Protein AF-A0AAE2BK41-F1 (afdb_monomer)

Mean predicted aligned error: 16.33 Å

Organism: NCBI:txid2727404

Foldseek 3Di:
DDDDDPLPQLPQPQDPPLVPRLLRPDDPPFDFDDPPDPLVCLVVVCVCCVPQAVSCNVLSVSLVVCSVTDGPSSVVSVVSVVVSVVVVVVCVVVPDDDDPPPPRNDPVPCVVVVCVVVVVDDDDDDDCVRDPVNVVVDDDPPVVVDD

Structure (mmCIF, N/CA/C/O backbone):
data_AF-A0AAE2BK41-F1
#
_entry.id   AF-A0AAE2BK41-F1
#
loop_
_atom_site.group_PDB
_atom_site.id
_atom_site.type_symbol
_atom_site.label_atom_id
_atom_site.label_alt_id
_atom_site.label_comp_id
_atom_site.label_asym_id
_atom_site.label_entity_id
_atom_site.label_seq_id
_atom_site.pdbx_PDB_ins_code
_atom_site.Cartn_x
_atom_site.Cartn_y
_atom_site.Cartn_z
_atom_site.occupancy
_atom_site.B_iso_or_equiv
_atom_site.auth_seq_id
_atom_site.auth_comp_id
_atom_site.auth_asym_id
_atom_site.auth_atom_id
_atom_site.pdbx_PDB_model_num
ATOM 1 N N . MET A 1 1 ? -11.630 -11.620 -32.197 1.00 37.50 1 MET A N 1
ATOM 2 C CA . MET A 1 1 ? -11.830 -10.649 -31.099 1.00 37.50 1 MET A CA 1
ATOM 3 C C . MET A 1 1 ? -12.039 -11.454 -29.832 1.00 37.50 1 MET A C 1
ATOM 5 O O . MET A 1 1 ? -13.166 -11.797 -29.504 1.00 37.50 1 MET A O 1
ATOM 9 N N . ASP A 1 2 ? -10.943 -11.879 -29.209 1.00 34.34 2 ASP A N 1
ATOM 10 C CA . ASP A 1 2 ? -11.003 -12.785 -28.066 1.00 34.34 2 ASP A CA 1
ATOM 11 C C . ASP A 1 2 ? -11.263 -12.039 -26.765 1.00 34.34 2 ASP A C 1
ATOM 13 O O . ASP A 1 2 ? -10.805 -10.915 -26.563 1.00 34.34 2 ASP A O 1
ATOM 17 N N . LYS A 1 3 ? -12.041 -12.700 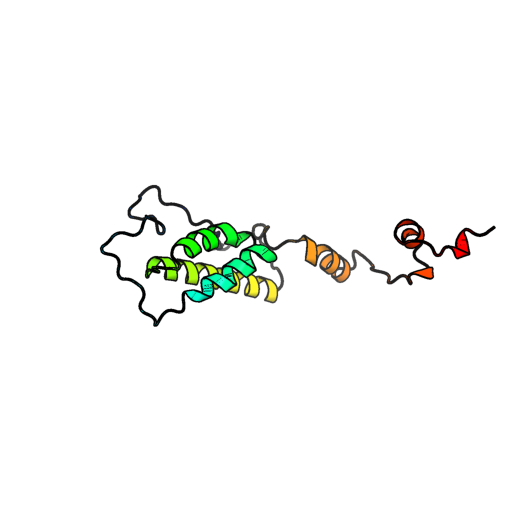-25.909 1.00 38.50 3 LYS A N 1
ATOM 18 C CA . LYS A 1 3 ? -12.589 -12.239 -24.633 1.00 38.50 3 LYS A CA 1
ATOM 19 C C . LYS A 1 3 ? -11.486 -11.667 -23.732 1.00 38.50 3 LYS A C 1
ATOM 21 O O . LYS A 1 3 ? -10.882 -12.376 -22.931 1.00 38.50 3 LYS A O 1
ATOM 26 N N . SER A 1 4 ? -11.220 -10.367 -23.845 1.00 38.56 4 SER A N 1
ATOM 27 C CA . SER A 1 4 ? -10.295 -9.664 -22.961 1.00 38.56 4 SER A CA 1
ATOM 28 C C . SER A 1 4 ? -10.985 -9.421 -21.621 1.00 38.56 4 SER A C 1
ATOM 30 O O . SER A 1 4 ? -11.790 -8.499 -21.486 1.00 38.56 4 SER A O 1
ATOM 32 N N . HIS A 1 5 ? -10.692 -10.256 -20.627 1.00 37.38 5 HIS A N 1
ATOM 33 C CA . HIS A 1 5 ? -11.100 -9.998 -19.251 1.00 37.38 5 HIS A CA 1
ATOM 34 C C . HIS A 1 5 ? -10.343 -8.757 -18.753 1.00 37.38 5 HIS A C 1
ATOM 36 O O . HIS A 1 5 ? -9.108 -8.783 -18.736 1.00 37.38 5 HIS A O 1
ATOM 42 N N . PRO A 1 6 ? -11.025 -7.656 -18.388 1.00 36.81 6 PRO A N 1
ATOM 43 C CA . PRO A 1 6 ? -10.342 -6.470 -17.897 1.00 36.81 6 PRO A CA 1
ATOM 44 C C . PRO A 1 6 ? -9.551 -6.848 -16.642 1.00 36.81 6 PRO A C 1
ATOM 46 O O . PRO A 1 6 ? -10.108 -7.382 -15.682 1.00 36.81 6 PRO A O 1
ATOM 49 N N . LEU A 1 7 ? -8.240 -6.591 -16.649 1.00 50.53 7 LEU A N 1
ATOM 50 C CA . LEU A 1 7 ? -7.448 -6.590 -15.423 1.00 50.53 7 LEU A CA 1
ATOM 51 C C . LEU A 1 7 ? -8.042 -5.493 -14.546 1.00 50.53 7 LEU A C 1
ATOM 53 O O . LEU A 1 7 ? -7.865 -4.315 -14.843 1.00 50.53 7 LEU A O 1
ATOM 57 N N . SER A 1 8 ? -8.825 -5.918 -13.551 1.00 46.91 8 SER A N 1
ATOM 58 C CA . SER A 1 8 ? -9.586 -5.067 -12.638 1.00 46.91 8 SER A CA 1
ATOM 59 C C . SER A 1 8 ? -8.721 -3.894 -12.200 1.00 46.91 8 SER A C 1
ATOM 61 O O . SER A 1 8 ? -7.755 -4.079 -11.457 1.00 46.91 8 SER A O 1
ATOM 63 N N . THR A 1 9 ? -9.034 -2.704 -12.711 1.00 51.38 9 THR A N 1
ATOM 64 C CA . THR A 1 9 ? -8.347 -1.476 -12.331 1.00 51.38 9 THR A CA 1
ATOM 65 C C . THR A 1 9 ? -8.431 -1.351 -10.821 1.00 51.38 9 THR A C 1
ATOM 67 O O . THR A 1 9 ? -9.488 -1.582 -10.235 1.00 51.38 9 THR A O 1
ATOM 70 N N . LEU A 1 10 ? -7.332 -0.958 -10.184 1.00 55.94 10 LEU A N 1
ATOM 71 C CA . LEU A 1 10 ? -7.249 -0.849 -8.729 1.00 55.94 10 LEU A CA 1
ATOM 72 C C . LEU A 1 10 ? -8.047 0.324 -8.140 1.00 55.94 10 LEU A C 1
ATOM 74 O O . LEU A 1 10 ? -7.890 0.663 -6.967 1.00 55.94 10 LEU A O 1
ATOM 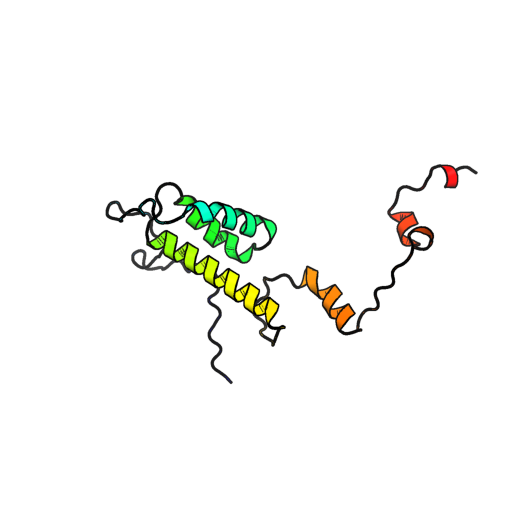78 N N . MET A 1 11 ? -8.918 0.938 -8.944 1.00 52.91 11 MET A N 1
ATOM 79 C CA . MET A 1 11 ? -9.938 1.829 -8.432 1.00 52.91 11 MET A CA 1
ATOM 80 C C . MET A 1 11 ? -10.929 0.989 -7.645 1.00 52.91 11 MET A C 1
ATOM 82 O O . MET A 1 11 ? -11.817 0.337 -8.187 1.00 52.91 11 MET A O 1
ATOM 86 N N . ILE A 1 12 ? -10.758 1.041 -6.332 1.00 57.44 12 ILE A N 1
ATOM 87 C CA . ILE A 1 12 ? -11.842 0.851 -5.387 1.00 57.44 12 ILE A CA 1
ATOM 88 C C . ILE A 1 12 ? -12.966 1.797 -5.823 1.00 57.44 12 ILE A C 1
ATOM 90 O O . ILE A 1 12 ? -12.907 3.006 -5.597 1.00 57.44 12 ILE A O 1
ATOM 94 N N . VAL A 1 13 ? -13.953 1.254 -6.530 1.00 54.72 13 VAL A N 1
ATOM 95 C CA . VAL A 1 13 ? -15.167 1.989 -6.864 1.00 54.72 13 VAL A CA 1
ATOM 96 C C . VAL A 1 13 ? -15.951 2.089 -5.568 1.00 54.72 13 VAL A C 1
ATOM 98 O O . VAL A 1 13 ? -16.402 1.074 -5.037 1.00 54.72 13 VAL A O 1
ATOM 101 N N . ARG A 1 14 ? -16.077 3.309 -5.041 1.00 58.81 14 ARG A N 1
ATOM 102 C CA . ARG A 1 14 ? -17.029 3.563 -3.965 1.00 58.81 14 ARG A CA 1
ATOM 103 C C . ARG A 1 14 ? -18.424 3.288 -4.503 1.00 58.81 14 ARG A C 1
ATOM 105 O O . ARG A 1 14 ? -18.803 3.807 -5.553 1.00 58.81 14 ARG A O 1
ATOM 112 N N . SER A 1 15 ? -19.141 2.407 -3.825 1.00 66.25 15 SER A N 1
ATOM 113 C CA . SER A 1 15 ? -20.504 2.073 -4.209 1.00 66.25 15 SER A CA 1
ATOM 114 C C . SER A 1 15 ? -21.395 3.236 -3.794 1.00 66.25 15 SER A C 1
ATOM 116 O O . SER A 1 15 ? -21.312 3.707 -2.663 1.00 66.25 15 SER A O 1
ATOM 118 N N . LEU A 1 16 ? -22.279 3.690 -4.685 1.00 66.50 16 LEU A N 1
ATOM 119 C CA . LEU A 1 16 ? -23.323 4.655 -4.311 1.00 66.50 16 LEU A CA 1
ATOM 120 C C . LEU A 1 16 ? -24.264 4.065 -3.248 1.00 66.50 16 LEU A C 1
ATOM 122 O O . LEU A 1 16 ? -24.816 4.786 -2.421 1.00 66.50 16 LEU A O 1
ATOM 126 N N . ASP A 1 17 ? -24.413 2.739 -3.249 1.00 72.06 17 ASP A N 1
ATOM 127 C CA . ASP A 1 17 ? -25.098 2.006 -2.195 1.00 72.06 17 ASP A CA 1
ATOM 128 C C . ASP A 1 17 ? -24.126 1.776 -1.038 1.00 72.06 17 ASP A C 1
ATOM 130 O O . ASP A 1 17 ? -23.249 0.909 -1.110 1.00 72.06 17 ASP A O 1
ATOM 134 N N . VAL A 1 18 ? -24.311 2.557 0.028 1.00 69.06 18 VAL A N 1
ATOM 135 C CA . VAL A 1 18 ? -23.469 2.560 1.228 1.00 69.06 18 VAL A CA 1
ATOM 136 C C . VAL A 1 18 ? -23.363 1.159 1.848 1.00 69.06 18 VAL A C 1
ATOM 138 O O . VAL A 1 18 ? -22.346 0.864 2.461 1.00 69.06 18 VAL A O 1
ATOM 141 N N . LYS A 1 19 ? -24.368 0.277 1.708 1.00 70.69 19 LYS A N 1
ATOM 142 C CA . LYS A 1 19 ? -24.320 -1.094 2.263 1.00 70.69 19 LYS A CA 1
ATOM 143 C C . LYS A 1 19 ? -23.440 -2.039 1.446 1.00 70.69 19 LYS A C 1
ATOM 145 O O . LYS A 1 19 ? -22.944 -3.030 1.969 1.00 70.69 19 LYS A O 1
ATOM 150 N N . LYS A 1 20 ? -23.276 -1.749 0.156 1.00 69.62 20 LYS A N 1
ATOM 151 C CA . LYS A 1 20 ? -22.419 -2.511 -0.763 1.00 69.62 20 LYS A CA 1
ATOM 152 C C . LYS A 1 20 ? -21.015 -1.931 -0.854 1.00 69.62 20 LYS A C 1
ATOM 154 O O . LYS A 1 20 ? -20.155 -2.548 -1.480 1.00 69.62 20 LYS A O 1
ATOM 159 N N . ASP A 1 21 ? -20.791 -0.753 -0.275 1.00 70.25 21 ASP A N 1
ATOM 160 C CA . ASP A 1 21 ? -19.480 -0.129 -0.258 1.00 70.25 21 ASP A CA 1
ATOM 161 C C . ASP A 1 21 ? -18.522 -0.973 0.602 1.00 70.25 21 ASP A C 1
ATOM 163 O O . ASP A 1 21 ? -18.760 -1.138 1.802 1.00 70.25 21 ASP A O 1
ATOM 167 N N . PRO A 1 22 ? -17.433 -1.516 0.023 1.00 65.88 22 PRO A N 1
ATOM 168 C CA . PRO A 1 22 ? -16.476 -2.328 0.775 1.00 65.88 22 PRO A CA 1
ATOM 169 C C . PRO A 1 22 ? -15.708 -1.535 1.847 1.00 65.88 22 PRO A C 1
ATOM 171 O O . PRO A 1 22 ? -14.985 -2.139 2.637 1.00 65.88 22 PRO A O 1
ATOM 174 N N . PHE A 1 23 ? -15.840 -0.205 1.842 1.00 66.75 23 PHE A N 1
ATOM 175 C CA . PHE A 1 23 ? -15.155 0.785 2.671 1.00 66.75 23 PHE A CA 1
ATOM 176 C C . PHE A 1 23 ? -16.146 1.716 3.393 1.00 66.75 23 PHE A C 1
ATOM 178 O O . PHE A 1 23 ? -15.811 2.861 3.719 1.00 66.75 23 PHE A O 1
ATOM 185 N N . ARG A 1 24 ? -17.373 1.240 3.659 1.00 71.44 24 ARG A N 1
ATOM 186 C CA . ARG A 1 24 ? -18.287 1.860 4.630 1.00 71.44 24 ARG A CA 1
ATOM 187 C C . ARG A 1 24 ? -17.565 2.034 5.987 1.00 71.44 24 ARG A C 1
ATOM 189 O O . ARG A 1 24 ? -16.712 1.211 6.322 1.00 71.44 24 ARG A O 1
ATOM 196 N N . PRO A 1 25 ? -17.875 3.085 6.775 1.00 70.06 25 PRO A N 1
ATOM 197 C CA . PRO A 1 25 ? -17.406 3.186 8.156 1.00 70.06 25 PRO A CA 1
ATOM 198 C C . PRO A 1 25 ? -17.680 1.901 8.944 1.00 70.06 25 PRO A C 1
ATOM 200 O O . PRO A 1 25 ? -18.727 1.288 8.761 1.00 70.06 25 PRO A O 1
ATOM 203 N N . GLN A 1 26 ? -16.738 1.518 9.806 1.00 67.06 26 GLN A N 1
ATOM 204 C CA . GLN A 1 26 ? -16.839 0.315 10.628 1.00 67.06 26 GLN A CA 1
ATOM 205 C C . GLN A 1 26 ? -18.096 0.376 11.508 1.00 67.06 26 GLN A C 1
ATOM 207 O O . GLN A 1 26 ? -18.256 1.322 12.282 1.00 67.06 26 GLN A O 1
ATOM 212 N N . GLU A 1 27 ? -18.973 -0.621 11.384 1.00 70.69 27 GLU A N 1
ATOM 213 C CA . GLU A 1 27 ? -20.148 -0.769 12.250 1.00 70.69 27 GLU A CA 1
ATOM 214 C C . GLU A 1 27 ? -19.783 -1.568 13.518 1.00 70.69 27 GLU A C 1
ATOM 216 O O . GLU A 1 27 ? -18.822 -2.343 13.537 1.00 70.69 27 GLU A O 1
ATOM 221 N N . SER A 1 28 ? -20.500 -1.333 14.623 1.00 67.81 28 SER A N 1
ATOM 222 C CA . SER A 1 28 ? -20.182 -1.896 15.949 1.00 67.81 28 SER A CA 1
ATOM 223 C C . SER A 1 28 ? -20.361 -3.417 16.052 1.00 67.81 28 SER A C 1
ATOM 225 O O . SER A 1 28 ? -19.903 -4.024 17.013 1.00 67.81 28 SER A O 1
ATOM 227 N N . ASP A 1 29 ? -21.041 -4.021 15.084 1.00 71.94 29 ASP A N 1
ATOM 228 C CA . ASP A 1 29 ? -21.358 -5.445 14.956 1.00 71.94 29 ASP A CA 1
ATOM 229 C C . ASP A 1 29 ? -20.349 -6.225 14.088 1.00 71.94 29 ASP A C 1
ATOM 231 O O . ASP A 1 29 ? -20.518 -7.423 13.856 1.00 71.94 29 ASP A O 1
ATOM 235 N N . GLU A 1 30 ? -19.277 -5.583 13.610 1.00 74.00 30 GLU A N 1
ATOM 236 C CA . GLU A 1 30 ? -18.265 -6.249 12.788 1.00 74.00 30 GLU A CA 1
ATOM 237 C C . GLU A 1 30 ? -17.276 -7.096 13.602 1.00 74.0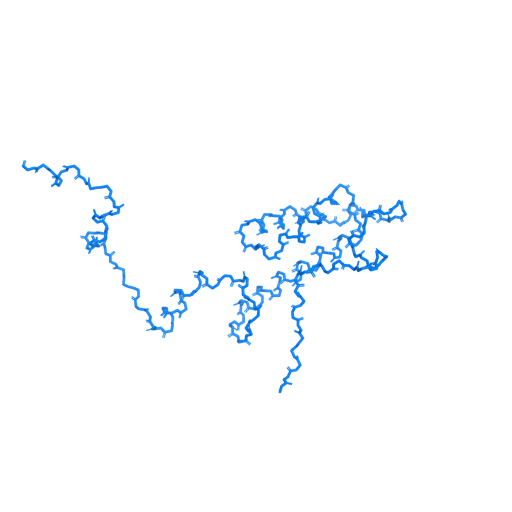0 30 GLU A C 1
ATOM 239 O O . GLU A 1 30 ? -16.568 -6.605 14.482 1.00 74.00 30 GLU A O 1
ATOM 244 N N . GLU A 1 31 ? -17.150 -8.373 13.227 1.00 77.25 31 GLU A N 1
ATOM 245 C CA . GLU A 1 31 ? -16.144 -9.286 13.774 1.00 77.25 31 GLU A CA 1
ATOM 246 C C . GLU A 1 31 ? -14.723 -8.805 13.427 1.00 77.25 31 GLU A C 1
ATOM 248 O O . GLU A 1 31 ? -14.309 -8.755 12.256 1.00 77.25 31 GLU A O 1
ATOM 253 N N . LEU A 1 32 ? -13.966 -8.454 14.469 1.00 79.50 32 LEU A N 1
ATOM 254 C CA . LEU A 1 32 ? -12.563 -8.072 14.360 1.00 79.50 32 LEU A CA 1
ATOM 255 C C . LEU A 1 32 ? -11.710 -9.269 13.942 1.00 79.50 32 LEU A C 1
ATOM 257 O O . LEU A 1 32 ? -11.941 -10.410 14.345 1.00 79.50 32 LEU A O 1
ATOM 261 N N . LEU A 1 33 ? -10.676 -9.003 13.149 1.00 79.19 33 LEU A N 1
ATOM 262 C CA . LEU A 1 33 ? -9.680 -10.021 12.849 1.00 79.19 33 LEU A CA 1
ATOM 263 C C . LEU A 1 33 ? -8.897 -10.373 14.111 1.00 79.19 33 LEU A C 1
ATOM 265 O O . LEU A 1 33 ? -8.230 -9.522 14.697 1.00 79.19 33 LEU A O 1
ATOM 269 N N . GLY A 1 34 ? -8.940 -11.651 14.481 1.00 74.12 34 GLY A N 1
ATOM 270 C CA . GLY A 1 34 ? -8.039 -12.204 15.479 1.00 74.12 34 GLY A CA 1
ATOM 271 C C . GLY A 1 34 ? -6.566 -12.154 15.036 1.00 74.12 34 GLY A C 1
ATOM 272 O O . GLY A 1 34 ? -6.266 -11.921 13.859 1.00 74.12 34 GLY A O 1
ATOM 273 N N . PRO A 1 35 ? -5.633 -12.434 15.962 1.00 72.69 35 PRO A N 1
ATOM 274 C CA . PRO A 1 35 ? -4.185 -12.358 15.734 1.00 72.69 35 PRO A CA 1
ATOM 275 C C . PRO A 1 35 ? -3.648 -13.317 14.657 1.00 72.69 35 PRO A C 1
ATOM 277 O O . PRO A 1 35 ? -2.492 -13.201 14.261 1.00 72.69 35 PRO A O 1
ATOM 280 N N . GLU A 1 36 ? -4.467 -14.240 14.147 1.00 75.06 36 GLU A N 1
ATOM 281 C CA . GLU A 1 36 ? -4.092 -15.161 13.067 1.00 75.06 36 GLU A CA 1
ATOM 282 C C . GLU A 1 36 ? -3.768 -14.464 11.739 1.00 75.06 36 GLU A C 1
ATOM 284 O O . GLU A 1 36 ? -3.047 -15.021 10.910 1.00 75.06 36 GLU A O 1
ATOM 289 N N . VAL A 1 37 ? -4.306 -13.263 11.495 1.00 76.50 37 VAL A N 1
ATOM 290 C CA . VAL A 1 37 ? -4.133 -12.588 10.206 1.00 76.50 37 VAL A CA 1
ATOM 291 C C . VAL A 1 37 ? -3.071 -11.486 10.298 1.00 76.50 37 VAL A C 1
ATOM 293 O O . VAL A 1 37 ? -3.259 -10.509 11.026 1.00 76.50 37 VAL A O 1
ATOM 296 N N . PRO A 1 38 ? -1.981 -11.567 9.509 1.00 78.12 38 PRO A N 1
ATOM 297 C CA . PRO A 1 38 ? -0.874 -10.617 9.562 1.00 78.12 38 PRO A CA 1
ATOM 298 C C . PRO A 1 38 ? -1.219 -9.292 8.863 1.00 78.12 38 PRO A C 1
ATOM 300 O O . PRO A 1 38 ? -0.747 -8.997 7.762 1.00 78.12 38 PRO A O 1
ATOM 303 N N . TYR A 1 39 ? -2.037 -8.453 9.504 1.00 82.44 39 TYR A N 1
ATOM 304 C CA . TYR A 1 39 ? -2.408 -7.141 8.956 1.00 82.44 39 TYR A CA 1
ATOM 305 C C . TYR A 1 39 ? -1.218 -6.164 8.867 1.00 82.44 39 TYR A C 1
ATOM 307 O O . TYR A 1 39 ? -1.242 -5.230 8.066 1.00 82.44 39 TYR A O 1
ATOM 315 N N . PHE A 1 40 ? -0.127 -6.419 9.603 1.00 79.94 40 PHE A N 1
ATOM 316 C CA . PHE A 1 40 ? 1.120 -5.637 9.556 1.00 79.94 40 PHE A CA 1
ATOM 317 C C . PHE A 1 40 ? 1.740 -5.542 8.151 1.00 79.94 40 PHE A C 1
ATOM 319 O O . PHE A 1 40 ? 2.499 -4.613 7.870 1.00 79.94 40 PHE A O 1
ATOM 326 N N . ALA A 1 41 ? 1.374 -6.447 7.235 1.00 85.12 41 ALA A N 1
ATOM 327 C CA . ALA A 1 41 ? 1.766 -6.394 5.828 1.00 85.12 41 ALA A CA 1
ATOM 328 C C . ALA A 1 41 ? 1.374 -5.071 5.131 1.00 85.12 41 ALA A C 1
ATOM 330 O O . ALA A 1 41 ? 1.961 -4.720 4.106 1.00 85.12 41 ALA A O 1
ATOM 331 N N . ILE A 1 42 ? 0.429 -4.305 5.695 1.00 88.31 42 ILE A N 1
ATOM 332 C CA . ILE A 1 42 ? 0.058 -2.979 5.192 1.00 88.31 42 ILE A CA 1
ATOM 333 C C . ILE A 1 42 ? 1.240 -1.998 5.177 1.00 88.31 42 ILE A C 1
ATOM 335 O O . ILE A 1 42 ? 1.350 -1.205 4.246 1.00 88.31 42 ILE A O 1
ATOM 339 N N . GLY A 1 43 ? 2.174 -2.091 6.132 1.00 89.00 43 GLY A N 1
ATOM 340 C CA . GLY A 1 43 ? 3.352 -1.218 6.177 1.00 89.00 43 GLY A CA 1
ATOM 341 C C . GLY A 1 43 ? 4.272 -1.408 4.966 1.00 89.00 43 GLY A C 1
ATOM 342 O O . GLY A 1 43 ? 4.713 -0.438 4.351 1.00 89.00 43 GLY A O 1
ATOM 343 N N . ALA A 1 44 ? 4.481 -2.660 4.549 1.00 89.56 44 ALA A N 1
ATOM 344 C CA . ALA A 1 44 ? 5.247 -2.973 3.343 1.00 89.56 44 ALA A CA 1
ATOM 345 C C . ALA A 1 44 ? 4.550 -2.460 2.069 1.00 89.56 44 ALA A C 1
ATOM 347 O O . ALA A 1 44 ? 5.204 -1.969 1.149 1.00 89.56 44 ALA A O 1
ATOM 348 N N . LEU A 1 45 ? 3.215 -2.522 2.022 1.00 88.25 45 LEU A N 1
ATOM 349 C CA . LEU A 1 45 ? 2.437 -1.976 0.909 1.00 88.25 45 LEU A CA 1
ATOM 350 C C . LEU A 1 45 ? 2.523 -0.447 0.833 1.00 88.25 45 LEU A C 1
ATOM 352 O O . LEU A 1 45 ? 2.621 0.085 -0.270 1.00 88.25 45 LEU A O 1
ATOM 356 N N . VAL A 1 46 ? 2.533 0.257 1.971 1.00 89.75 46 VAL A N 1
ATOM 357 C CA . VAL A 1 46 ? 2.727 1.721 2.021 1.00 89.75 46 VAL A CA 1
ATOM 358 C C . VAL A 1 46 ? 4.099 2.097 1.465 1.00 89.75 46 VAL A C 1
ATOM 360 O O . VAL A 1 46 ? 4.211 3.013 0.650 1.00 89.75 46 VAL A O 1
ATOM 363 N N . TYR A 1 47 ? 5.142 1.353 1.839 1.00 88.69 47 TYR A N 1
ATOM 364 C CA . TYR A 1 47 ? 6.480 1.570 1.296 1.00 88.69 47 TYR A CA 1
ATOM 365 C C . TYR A 1 47 ? 6.506 1.418 -0.233 1.00 88.69 47 TYR A C 1
ATOM 367 O O . TYR A 1 47 ? 6.987 2.311 -0.935 1.00 88.69 47 TYR A O 1
ATOM 375 N N . LEU A 1 48 ? 5.928 0.334 -0.764 1.00 84.44 48 LEU A N 1
ATOM 376 C CA . LEU A 1 48 ? 5.835 0.107 -2.210 1.00 84.44 48 LEU A CA 1
ATOM 377 C C . LEU A 1 48 ? 5.045 1.211 -2.923 1.00 84.44 48 LEU A C 1
ATOM 379 O O . LEU A 1 48 ? 5.482 1.685 -3.977 1.00 84.44 48 LEU A O 1
ATOM 383 N N . ALA A 1 49 ? 3.927 1.637 -2.331 1.00 85.25 49 ALA A N 1
ATOM 384 C CA . ALA A 1 49 ? 3.060 2.678 -2.865 1.00 85.25 49 ALA A CA 1
ATOM 385 C C . ALA A 1 49 ? 3.776 4.027 -3.030 1.00 85.25 49 ALA A C 1
ATOM 387 O O . ALA A 1 49 ? 3.554 4.733 -4.011 1.00 85.25 49 ALA A O 1
ATOM 388 N N . ASN A 1 50 ? 4.658 4.366 -2.089 1.00 81.88 50 ASN A N 1
ATOM 389 C CA . ASN A 1 50 ? 5.384 5.634 -2.102 1.00 81.88 50 ASN A CA 1
ATOM 390 C C . ASN A 1 50 ? 6.578 5.639 -3.068 1.00 81.88 50 ASN A C 1
ATOM 392 O O . ASN A 1 50 ? 6.894 6.685 -3.625 1.00 81.88 50 ASN A O 1
ATOM 396 N N . HIS A 1 51 ? 7.239 4.496 -3.280 1.00 78.00 51 HIS A N 1
ATOM 397 C CA . HIS A 1 51 ? 8.521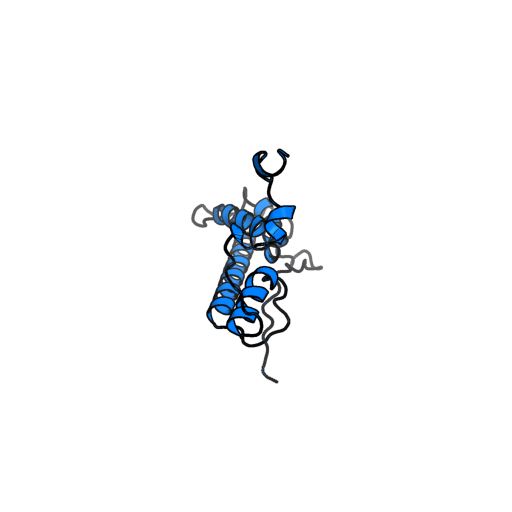 4.465 -4.001 1.00 78.00 51 HIS A CA 1
ATOM 398 C C . HIS A 1 51 ? 8.426 3.943 -5.435 1.00 78.00 51 HIS A C 1
ATOM 400 O O . HIS A 1 51 ? 9.146 4.412 -6.310 1.00 78.00 51 HIS A O 1
ATOM 406 N N . THR A 1 52 ? 7.584 2.940 -5.688 1.00 71.44 52 THR A N 1
ATOM 407 C CA . THR A 1 52 ? 7.640 2.176 -6.952 1.00 71.44 52 THR A CA 1
ATOM 408 C C . THR A 1 52 ? 6.291 2.026 -7.637 1.00 71.44 52 THR A C 1
ATOM 410 O O . THR A 1 52 ? 6.243 1.770 -8.840 1.00 71.44 52 THR A O 1
ATOM 413 N N . ARG A 1 53 ? 5.190 2.177 -6.893 1.00 72.50 53 ARG A N 1
ATOM 414 C CA . ARG A 1 53 ? 3.842 1.868 -7.370 1.00 72.50 53 ARG A CA 1
ATOM 415 C C . ARG A 1 53 ? 2.793 2.854 -6.883 1.00 72.50 53 ARG A C 1
ATOM 417 O O . ARG A 1 53 ? 1.976 2.552 -6.019 1.00 72.50 53 ARG A O 1
ATOM 424 N N . SER A 1 54 ? 2.768 4.027 -7.508 1.00 78.56 54 SER A N 1
ATOM 425 C CA . SER A 1 54 ? 1.749 5.038 -7.209 1.00 78.56 54 SER A CA 1
ATOM 426 C C . SER A 1 54 ? 0.322 4.623 -7.611 1.00 78.56 54 SER A C 1
ATOM 428 O O . SER A 1 54 ? -0.655 5.243 -7.195 1.00 78.56 54 SER A O 1
ATOM 430 N N . ASP A 1 55 ? 0.182 3.549 -8.395 1.00 77.12 55 ASP A N 1
ATOM 431 C CA . ASP A 1 55 ? -1.092 2.978 -8.837 1.00 77.12 55 ASP A CA 1
ATOM 432 C C . ASP A 1 55 ? -1.916 2.366 -7.698 1.00 77.12 55 ASP A C 1
ATOM 434 O O . ASP A 1 55 ? -3.144 2.328 -7.775 1.00 77.12 55 ASP A O 1
ATOM 438 N N . ILE A 1 56 ? -1.258 1.933 -6.617 1.00 81.75 56 ILE A N 1
ATOM 439 C CA . ILE A 1 56 ? -1.923 1.344 -5.447 1.00 81.75 56 ILE A CA 1
ATOM 440 C C . ILE A 1 56 ? -2.087 2.309 -4.269 1.00 81.75 56 ILE A C 1
ATOM 442 O O . ILE A 1 56 ? -2.737 1.962 -3.282 1.00 81.75 56 ILE A O 1
ATOM 446 N N . THR A 1 57 ? -1.536 3.521 -4.362 1.00 83.38 57 THR A N 1
ATOM 447 C CA . THR A 1 57 ? -1.433 4.474 -3.246 1.00 83.38 57 THR A CA 1
ATOM 448 C C . THR A 1 57 ? -2.770 4.794 -2.602 1.00 83.38 57 THR A C 1
ATOM 450 O O . THR A 1 57 ? -2.882 4.764 -1.379 1.00 83.38 57 THR A O 1
ATOM 453 N N . PHE A 1 58 ? -3.807 5.045 -3.401 1.00 83.06 58 PHE A N 1
ATOM 454 C CA . PHE A 1 58 ? -5.134 5.353 -2.870 1.00 83.06 58 PHE A CA 1
ATOM 455 C C . PHE A 1 58 ? -5.701 4.195 -2.034 1.00 83.06 58 PHE A C 1
ATOM 457 O O . PHE A 1 58 ? -6.143 4.395 -0.903 1.00 83.06 58 PHE A O 1
ATOM 464 N N . ALA A 1 59 ? -5.633 2.974 -2.566 1.00 83.25 59 ALA A N 1
ATOM 465 C CA . ALA A 1 59 ? -6.168 1.784 -1.915 1.00 83.25 59 ALA A CA 1
ATOM 466 C C . ALA A 1 59 ? -5.421 1.425 -0.627 1.00 83.25 59 ALA A C 1
ATOM 468 O O . ALA A 1 59 ? -6.037 1.097 0.386 1.00 83.25 59 ALA A O 1
ATOM 469 N N . VAL A 1 60 ? -4.092 1.517 -0.659 1.00 86.69 60 VAL A N 1
ATOM 470 C CA . VAL A 1 60 ? -3.240 1.225 0.495 1.00 86.69 60 VAL A CA 1
ATOM 471 C C . VAL A 1 60 ? -3.454 2.253 1.606 1.00 86.69 60 VAL A C 1
ATOM 473 O O . VAL A 1 60 ? -3.652 1.864 2.755 1.00 86.69 60 VAL A O 1
ATOM 476 N N . ASN A 1 61 ? -3.487 3.547 1.275 1.00 87.19 61 ASN A N 1
ATOM 477 C CA . ASN A 1 61 ? -3.706 4.604 2.266 1.00 87.19 61 ASN A CA 1
ATOM 478 C C . ASN A 1 61 ? -5.086 4.509 2.925 1.00 87.19 61 ASN A C 1
ATOM 480 O O . ASN A 1 61 ? -5.219 4.786 4.116 1.00 87.19 61 ASN A O 1
ATOM 484 N N . LEU A 1 62 ? -6.108 4.080 2.180 1.00 84.56 62 LEU A N 1
ATOM 485 C CA . LEU A 1 62 ? -7.438 3.849 2.734 1.00 84.56 62 LEU A CA 1
ATOM 486 C C . LEU A 1 62 ? -7.440 2.698 3.752 1.00 84.56 62 LEU A C 1
ATOM 488 O O . LEU A 1 62 ? -7.973 2.852 4.846 1.00 84.56 62 LEU A O 1
ATOM 492 N N . LEU A 1 63 ? -6.799 1.572 3.427 1.00 85.81 63 LEU A N 1
ATOM 493 C CA . LEU A 1 63 ? -6.709 0.404 4.314 1.00 85.81 63 LEU A CA 1
ATOM 494 C C . LEU A 1 63 ? -5.801 0.640 5.530 1.00 85.81 63 LEU A C 1
ATOM 496 O O . LEU A 1 63 ? -6.056 0.096 6.605 1.00 85.81 63 LEU A O 1
ATOM 500 N N . ALA A 1 64 ? -4.769 1.477 5.398 1.00 87.75 64 ALA A N 1
ATOM 501 C CA . ALA A 1 64 ? -3.867 1.821 6.497 1.00 87.75 64 ALA A CA 1
ATOM 502 C C . ALA A 1 64 ? -4.590 2.484 7.686 1.00 87.75 64 ALA A C 1
ATOM 504 O O . ALA A 1 64 ? -4.161 2.322 8.831 1.00 87.75 64 ALA A O 1
ATOM 505 N N . ARG A 1 65 ? -5.723 3.158 7.435 1.00 85.75 65 ARG A N 1
ATOM 506 C CA . ARG A 1 65 ? -6.566 3.778 8.472 1.00 85.75 65 ARG A CA 1
ATOM 507 C C . ARG A 1 65 ? -7.192 2.774 9.438 1.00 85.75 65 ARG A C 1
ATOM 509 O O . ARG A 1 65 ? -7.461 3.132 10.576 1.00 85.75 65 ARG A O 1
ATOM 516 N N . TYR A 1 66 ? -7.379 1.532 9.003 1.00 83.62 66 TYR A N 1
ATOM 517 C CA . TYR A 1 66 ? -8.004 0.465 9.789 1.00 83.62 66 TYR A CA 1
ATOM 518 C C . TYR A 1 66 ? -6.967 -0.496 10.391 1.00 83.62 66 TYR A C 1
ATOM 520 O O . TYR A 1 66 ? -7.267 -1.654 10.664 1.00 83.62 66 TYR A O 1
ATOM 528 N N . SER A 1 67 ? -5.722 -0.038 10.575 1.00 82.94 67 SER A N 1
ATOM 529 C CA . SER A 1 67 ? -4.631 -0.854 11.131 1.00 82.94 67 SER A CA 1
ATOM 530 C C . SER A 1 67 ? -4.784 -1.183 12.614 1.00 82.94 67 SER A C 1
ATOM 532 O O . SER A 1 67 ? -4.288 -2.220 13.044 1.00 82.94 67 SER A O 1
ATOM 534 N N . SER A 1 68 ? -5.488 -0.349 13.380 1.00 81.50 68 SER A N 1
ATOM 535 C CA . SER A 1 68 ? -5.780 -0.592 14.797 1.00 81.50 68 SER A CA 1
ATOM 536 C C . SER A 1 68 ? -6.906 -1.606 15.019 1.00 81.50 68 SER A C 1
ATOM 538 O O . SER A 1 68 ? -6.888 -2.322 16.014 1.00 81.50 68 SER A O 1
ATOM 540 N N . ALA A 1 69 ? -7.869 -1.681 14.096 1.00 82.50 69 ALA A N 1
ATOM 541 C CA . ALA A 1 69 ? -9.039 -2.555 14.179 1.00 82.50 69 ALA A CA 1
ATOM 542 C C . ALA A 1 69 ? -9.381 -3.148 12.795 1.00 82.50 69 ALA A C 1
ATOM 544 O O . ALA A 1 69 ? -10.355 -2.740 12.154 1.00 82.50 69 ALA A O 1
ATOM 545 N N . PRO A 1 70 ? -8.568 -4.091 12.281 1.00 83.19 70 PRO A N 1
ATOM 546 C CA . PRO A 1 70 ? -8.819 -4.688 10.979 1.00 83.19 70 PRO A CA 1
ATOM 547 C C . PRO A 1 70 ? -10.026 -5.633 11.023 1.00 83.19 70 PRO A C 1
ATOM 549 O O . PRO A 1 70 ? -10.240 -6.365 11.987 1.00 83.19 70 PRO A O 1
ATOM 552 N N . THR A 1 71 ? -10.788 -5.671 9.929 1.00 85.56 71 THR A N 1
ATOM 553 C CA . THR A 1 71 ? -11.953 -6.557 9.758 1.00 85.56 71 THR A CA 1
ATOM 554 C C . THR A 1 71 ? -11.753 -7.445 8.530 1.00 85.56 71 THR A C 1
ATOM 556 O O . THR A 1 71 ? -10.838 -7.235 7.719 1.00 85.56 71 THR A O 1
ATOM 559 N N . ARG A 1 72 ? -12.591 -8.480 8.368 1.00 82.25 72 ARG A N 1
ATOM 560 C CA . ARG A 1 72 ? -12.484 -9.448 7.251 1.00 82.25 72 ARG A CA 1
ATOM 561 C C . ARG A 1 72 ? -12.545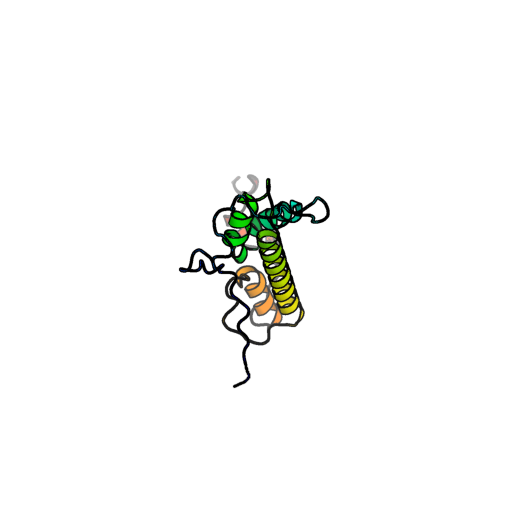 -8.756 5.884 1.00 82.25 72 ARG A C 1
ATOM 563 O O . ARG A 1 72 ? -11.910 -9.208 4.927 1.00 82.25 72 ARG A O 1
ATOM 570 N N . ARG A 1 73 ? -13.265 -7.635 5.804 1.00 80.19 73 ARG A N 1
ATOM 571 C CA . ARG A 1 73 ? -13.416 -6.792 4.609 1.00 80.19 73 ARG A CA 1
ATOM 572 C C . ARG A 1 73 ? -12.098 -6.110 4.244 1.00 80.19 73 ARG A C 1
ATOM 574 O O . ARG A 1 73 ? -11.637 -6.250 3.110 1.00 80.19 73 ARG A O 1
ATOM 581 N N . HIS A 1 74 ? -11.436 -5.495 5.225 1.00 83.25 74 HIS A N 1
ATOM 582 C CA . HIS A 1 74 ? -10.125 -4.864 5.050 1.00 83.25 74 HIS A CA 1
ATOM 583 C C . HIS A 1 74 ? -9.069 -5.872 4.569 1.00 83.25 74 HIS A C 1
ATOM 585 O O . HIS A 1 74 ? -8.326 -5.606 3.622 1.00 83.25 74 HIS A O 1
ATOM 591 N N . TRP A 1 75 ? -9.065 -7.085 5.133 1.00 84.38 75 TRP A N 1
ATOM 592 C CA . TRP A 1 75 ? -8.172 -8.159 4.685 1.00 84.38 75 TRP A CA 1
ATOM 593 C C . TRP A 1 75 ? -8.447 -8.624 3.248 1.00 84.38 75 TRP A C 1
ATOM 595 O O . TRP A 1 75 ? -7.515 -8.882 2.482 1.00 84.38 75 TRP A O 1
ATOM 605 N N . ASN A 1 76 ? -9.716 -8.707 2.840 1.00 83.88 76 ASN A N 1
ATOM 606 C CA . ASN A 1 76 ? -10.065 -8.993 1.447 1.00 83.88 76 ASN A CA 1
ATOM 607 C C . ASN A 1 76 ? -9.538 -7.911 0.490 1.00 83.88 76 ASN A C 1
ATOM 609 O O . ASN A 1 76 ? -9.052 -8.256 -0.591 1.00 83.88 76 ASN A O 1
ATOM 613 N N . GLY A 1 77 ? -9.550 -6.642 0.910 1.00 83.19 77 GLY A N 1
ATOM 614 C CA . GLY A 1 77 ? -8.901 -5.540 0.197 1.00 83.19 77 GLY A CA 1
ATOM 615 C C . GLY A 1 77 ? -7.396 -5.764 0.020 1.00 83.19 77 GLY A C 1
ATOM 616 O O . GLY A 1 77 ? -6.900 -5.744 -1.106 1.00 83.19 77 GLY A O 1
ATOM 617 N N . ILE A 1 78 ? -6.676 -6.088 1.100 1.00 85.31 78 ILE A N 1
ATOM 618 C CA . ILE A 1 78 ? -5.231 -6.385 1.050 1.00 85.31 78 ILE A CA 1
ATOM 619 C C . ILE A 1 78 ? -4.930 -7.559 0.107 1.00 85.31 78 ILE A C 1
ATOM 621 O O . ILE A 1 78 ? -4.048 -7.462 -0.749 1.00 85.31 78 ILE A O 1
ATOM 625 N N . LYS A 1 79 ? -5.693 -8.657 0.190 1.00 85.56 79 LYS A N 1
ATOM 626 C CA . LYS A 1 79 ? -5.537 -9.807 -0.720 1.00 85.56 79 LYS A CA 1
ATOM 627 C C . LYS A 1 79 ? -5.736 -9.421 -2.186 1.00 85.56 79 LYS A C 1
ATOM 629 O O . LYS A 1 79 ? -5.043 -9.951 -3.058 1.00 85.56 79 LYS A O 1
ATOM 634 N N . HIS A 1 80 ? -6.662 -8.507 -2.472 1.00 83.19 80 HIS A N 1
ATOM 635 C CA . HIS A 1 80 ? -6.881 -8.009 -3.826 1.00 83.19 80 HIS A CA 1
ATOM 636 C C . HIS A 1 80 ? -5.649 -7.257 -4.348 1.00 83.19 80 HIS A C 1
ATOM 638 O O . HIS A 1 80 ? -5.195 -7.535 -5.460 1.00 83.19 80 HIS A O 1
ATOM 644 N N . ILE A 1 81 ? -5.068 -6.375 -3.527 1.00 83.88 81 ILE A N 1
ATOM 645 C CA . ILE A 1 81 ? -3.843 -5.630 -3.856 1.00 83.88 81 ILE A CA 1
ATOM 646 C C . ILE A 1 81 ? -2.692 -6.602 -4.136 1.00 83.88 81 ILE A C 1
ATOM 648 O O . ILE A 1 81 ? -2.054 -6.519 -5.183 1.00 83.88 81 ILE A O 1
ATOM 652 N N . LEU A 1 82 ? -2.465 -7.582 -3.258 1.00 85.44 82 LEU A N 1
ATOM 653 C CA . LEU A 1 82 ? -1.403 -8.578 -3.433 1.00 85.44 82 LEU A CA 1
ATOM 654 C C . LEU A 1 82 ? -1.578 -9.406 -4.716 1.00 85.44 82 LEU A C 1
ATOM 656 O O . LEU A 1 82 ? -0.609 -9.657 -5.438 1.00 85.44 82 LEU A O 1
ATOM 660 N N . ARG A 1 83 ? -2.814 -9.799 -5.049 1.00 84.00 83 ARG A N 1
ATOM 661 C CA . ARG A 1 83 ? -3.115 -10.518 -6.296 1.00 84.00 83 ARG A CA 1
ATOM 662 C C . ARG A 1 83 ? -2.823 -9.665 -7.529 1.00 84.00 83 ARG A C 1
ATOM 664 O O . ARG A 1 83 ? -2.284 -10.186 -8.504 1.00 84.00 83 ARG A O 1
ATOM 671 N N . TYR A 1 84 ? -3.141 -8.375 -7.480 1.00 81.12 84 TYR A N 1
ATOM 672 C CA . TYR A 1 84 ? -2.814 -7.442 -8.552 1.00 81.12 84 TYR A CA 1
ATOM 673 C C . TYR A 1 84 ? -1.299 -7.262 -8.718 1.00 81.12 84 TYR A C 1
ATOM 675 O O . TYR A 1 84 ? -0.790 -7.374 -9.834 1.00 81.12 84 TYR A O 1
ATOM 683 N N . LEU A 1 85 ? -0.557 -7.071 -7.620 1.00 80.25 85 LEU A N 1
ATOM 684 C CA . LEU A 1 85 ? 0.907 -6.966 -7.657 1.00 80.25 85 LEU A CA 1
ATOM 685 C C . LEU A 1 85 ? 1.534 -8.204 -8.313 1.00 80.25 85 LEU A C 1
ATOM 687 O O . LEU A 1 85 ? 2.367 -8.085 -9.215 1.00 80.25 85 LEU A O 1
ATOM 691 N N . ARG A 1 86 ? 1.075 -9.401 -7.924 1.00 82.81 86 ARG A N 1
ATOM 692 C CA . ARG A 1 86 ? 1.507 -10.667 -8.529 1.00 82.81 86 ARG A CA 1
ATOM 693 C C . ARG A 1 86 ? 1.187 -10.730 -10.023 1.00 82.81 86 ARG A C 1
ATOM 695 O O . ARG A 1 86 ? 2.030 -11.184 -10.796 1.00 82.81 86 ARG A O 1
ATOM 702 N N . ALA A 1 87 ? -0.003 -10.287 -10.431 1.00 76.81 87 ALA A N 1
ATOM 703 C CA . ALA A 1 87 ? -0.393 -10.256 -11.836 1.00 76.81 87 ALA A CA 1
ATOM 704 C C . ALA A 1 87 ? 0.545 -9.355 -12.648 1.00 76.81 87 ALA A C 1
ATOM 706 O O . ALA A 1 87 ? 1.023 -9.772 -13.698 1.00 76.81 87 ALA A O 1
ATOM 707 N N . CYS A 1 88 ? 0.895 -8.173 -12.143 1.00 71.62 88 CYS A N 1
ATOM 708 C CA . CYS A 1 88 ? 1.834 -7.304 -12.840 1.00 71.62 88 CYS A CA 1
ATOM 709 C C . CY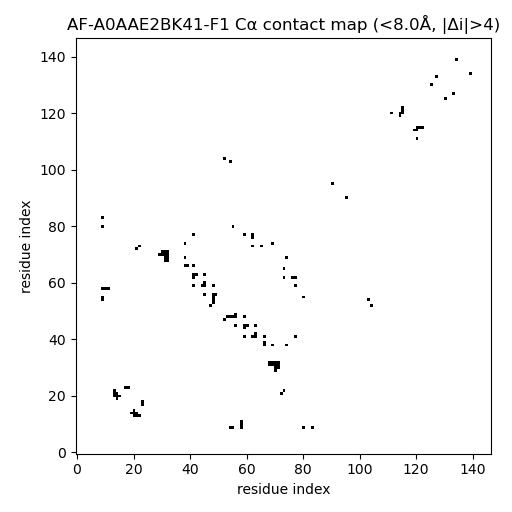S A 1 88 ? 3.244 -7.892 -12.960 1.00 71.62 88 CYS A C 1
ATOM 711 O O . CYS A 1 88 ? 3.857 -7.773 -14.016 1.00 71.62 88 CYS A O 1
ATOM 713 N N . ILE A 1 89 ? 3.758 -8.552 -11.919 1.00 73.62 89 ILE A N 1
ATOM 714 C CA . ILE A 1 89 ? 5.061 -9.233 -11.997 1.00 73.62 89 ILE A CA 1
ATOM 715 C C . ILE A 1 89 ? 5.012 -10.361 -13.037 1.00 73.62 89 ILE A C 1
ATOM 717 O O . ILE A 1 89 ? 5.957 -10.543 -13.802 1.00 73.62 89 ILE A O 1
ATOM 721 N N . ALA A 1 90 ? 3.906 -11.106 -13.103 1.00 70.81 90 ALA A N 1
ATOM 722 C CA . ALA A 1 90 ? 3.724 -12.151 -14.106 1.00 70.81 90 ALA A CA 1
ATOM 723 C C . ALA A 1 90 ? 3.677 -11.588 -15.539 1.00 70.81 90 ALA A C 1
ATOM 725 O O . ALA A 1 90 ? 4.232 -12.210 -16.442 1.00 70.81 90 ALA A O 1
ATOM 726 N N . GLN A 1 91 ? 3.066 -10.414 -15.737 1.00 64.94 91 GLN A N 1
ATOM 727 C CA . GLN A 1 91 ? 3.070 -9.705 -17.024 1.00 64.94 91 GLN A CA 1
ATOM 728 C C . GLN A 1 91 ? 4.487 -9.272 -17.422 1.00 64.94 91 GLN A C 1
ATOM 730 O O . GLN A 1 91 ? 4.895 -9.494 -18.556 1.00 64.94 91 GLN A O 1
ATOM 735 N N . LEU A 1 92 ? 5.269 -8.741 -16.476 1.00 64.88 92 LEU A N 1
ATOM 736 C CA . LEU A 1 92 ? 6.662 -8.352 -16.721 1.00 64.88 92 LEU A CA 1
ATOM 737 C C . LEU A 1 92 ? 7.547 -9.548 -17.102 1.00 64.88 92 LEU A C 1
ATOM 739 O O . LEU A 1 92 ? 8.377 -9.441 -17.998 1.00 64.88 92 LEU A O 1
ATOM 743 N N . LYS A 1 93 ? 7.349 -10.709 -16.464 1.00 67.00 93 LYS A N 1
ATOM 744 C CA . LYS A 1 93 ? 8.128 -11.926 -16.751 1.00 67.00 93 LYS A CA 1
ATOM 745 C C . LYS A 1 93 ? 7.789 -12.583 -18.091 1.00 67.00 93 LYS A C 1
ATOM 747 O O . LYS A 1 93 ? 8.637 -13.279 -18.636 1.00 67.00 93 LYS A O 1
ATOM 752 N N . LYS A 1 94 ? 6.564 -12.420 -18.602 1.00 61.28 94 LYS A N 1
ATOM 753 C CA . LYS A 1 94 ? 6.105 -13.123 -19.813 1.00 61.28 94 LYS A CA 1
ATOM 754 C C . LYS A 1 94 ? 6.530 -12.474 -21.133 1.00 61.28 94 LYS A C 1
ATOM 756 O O . LYS A 1 94 ? 6.292 -13.079 -22.171 1.00 61.28 94 LYS A O 1
ATOM 761 N N . GLY A 1 95 ? 7.185 -11.311 -21.110 1.00 52.03 95 GLY A N 1
ATOM 762 C CA . GLY A 1 95 ? 7.438 -10.543 -22.328 1.00 52.03 95 GLY A CA 1
ATOM 763 C C . GLY A 1 95 ? 6.127 -9.957 -22.856 1.00 52.03 95 GLY A C 1
ATOM 764 O O . GLY A 1 95 ? 5.097 -10.623 -22.959 1.00 52.03 95 GLY A O 1
ATOM 765 N N . THR A 1 96 ? 6.129 -8.661 -23.116 1.00 51.06 96 THR A N 1
ATOM 766 C CA . THR A 1 96 ? 4.932 -7.877 -23.411 1.00 51.06 96 THR A CA 1
ATOM 767 C C . THR A 1 96 ? 4.275 -8.316 -24.728 1.00 51.06 96 THR A C 1
ATOM 769 O O . THR A 1 96 ? 4.697 -7.936 -25.814 1.00 51.06 96 THR A O 1
ATOM 772 N N . SER A 1 97 ? 3.178 -9.075 -24.663 1.00 43.62 97 SER A N 1
ATOM 773 C CA . SER A 1 97 ? 2.234 -9.171 -25.786 1.00 43.62 97 SER A CA 1
ATOM 774 C C . SER A 1 97 ? 1.109 -8.155 -25.575 1.00 43.62 97 SER A C 1
ATOM 776 O O . SER A 1 97 ? 0.209 -8.347 -24.765 1.00 43.62 97 SER A O 1
ATOM 778 N N . LYS A 1 98 ? 1.265 -7.023 -26.278 1.00 51.41 98 LYS A N 1
ATOM 779 C CA . LYS A 1 98 ? 0.305 -5.947 -26.592 1.00 51.41 98 LYS A CA 1
ATOM 780 C C . LYS A 1 98 ? -0.982 -5.884 -25.752 1.00 51.41 98 LYS A C 1
ATOM 782 O O . LYS A 1 98 ? -1.939 -6.616 -25.980 1.00 51.41 98 LYS A O 1
ATOM 787 N N . GLY A 1 99 ? -1.063 -4.849 -24.918 1.00 39.88 99 GLY A N 1
ATOM 788 C CA . GLY A 1 99 ? -2.317 -4.330 -24.383 1.00 39.88 99 GLY A CA 1
ATOM 789 C C . GLY A 1 99 ? -2.129 -2.896 -23.901 1.00 39.88 99 GLY A C 1
ATOM 790 O O . GLY A 1 99 ? -1.471 -2.662 -22.894 1.00 39.88 99 GLY A O 1
ATOM 791 N N . ASP A 1 100 ? -2.716 -1.943 -24.618 1.00 46.72 100 ASP A N 1
ATOM 792 C CA . ASP A 1 100 ? -2.564 -0.477 -24.525 1.00 46.72 100 ASP A CA 1
ATOM 793 C C . ASP A 1 100 ? -3.037 0.170 -23.192 1.00 46.72 100 ASP A C 1
ATOM 795 O O . ASP A 1 100 ? -3.390 1.348 -23.126 1.00 46.72 100 ASP A O 1
ATOM 799 N N . ARG A 1 101 ? -3.136 -0.604 -22.102 1.00 47.59 101 ARG A N 1
ATOM 800 C CA . ARG A 1 101 ? -3.871 -0.218 -20.883 1.00 47.59 101 ARG A CA 1
ATOM 801 C C . ARG A 1 101 ? -3.101 -0.296 -19.567 1.00 47.59 101 ARG A C 1
ATOM 803 O O . ARG A 1 101 ? -3.582 0.253 -18.583 1.00 47.59 101 ARG A O 1
ATOM 810 N N . THR A 1 102 ? -1.894 -0.853 -19.513 1.00 48.53 102 THR A N 1
ATOM 811 C CA . THR A 1 102 ? -1.033 -0.764 -18.315 1.00 48.53 102 THR A CA 1
ATOM 812 C C . THR A 1 102 ? -0.065 0.413 -18.419 1.00 48.53 102 THR A C 1
ATOM 814 O O . THR A 1 102 ? 1.148 0.237 -18.409 1.00 48.53 102 THR A O 1
ATOM 817 N N . LYS A 1 103 ? -0.598 1.638 -18.527 1.00 51.44 103 LYS A N 1
ATOM 818 C CA . LYS A 1 103 ? 0.208 2.868 -18.676 1.00 51.44 103 LYS A CA 1
ATOM 819 C C . LYS A 1 103 ? 0.899 3.337 -17.384 1.00 51.44 103 LYS A C 1
ATOM 821 O O . LYS A 1 103 ? 1.624 4.324 -17.416 1.00 51.44 103 LYS A O 1
ATOM 826 N N . GLN A 1 104 ? 0.692 2.649 -16.257 1.00 45.28 104 GLN A N 1
ATOM 827 C CA . GLN A 1 104 ? 1.227 3.064 -14.951 1.00 45.28 104 GLN A CA 1
ATOM 828 C C . GLN A 1 104 ? 2.489 2.303 -14.513 1.00 45.28 104 GLN A C 1
ATOM 830 O O . GLN A 1 104 ? 3.162 2.725 -13.578 1.00 45.28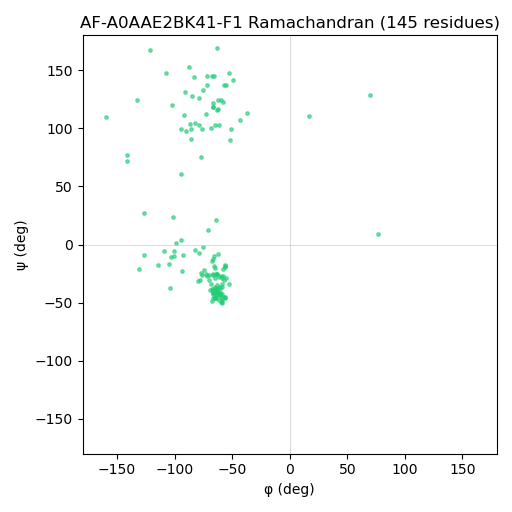 104 GLN A O 1
ATOM 835 N N . ILE A 1 105 ? 2.859 1.226 -15.218 1.00 52.81 105 ILE A N 1
ATOM 836 C CA . ILE A 1 105 ? 4.190 0.620 -15.097 1.00 52.81 105 ILE A CA 1
ATOM 837 C C . ILE A 1 105 ? 5.078 1.409 -16.059 1.00 52.81 105 ILE A C 1
ATOM 839 O O . ILE A 1 105 ? 5.085 1.165 -17.260 1.00 52.81 105 ILE A O 1
ATOM 843 N N . SER A 1 106 ? 5.691 2.459 -15.531 1.00 42.88 106 SER A N 1
ATOM 844 C CA . SER A 1 106 ? 6.440 3.497 -16.239 1.00 42.88 106 SER A CA 1
ATOM 845 C C . SER A 1 106 ? 7.265 2.990 -17.443 1.00 42.88 106 SER A C 1
ATOM 847 O O . SER A 1 106 ? 8.309 2.365 -17.256 1.00 42.88 106 SER A O 1
ATOM 849 N N . PRO A 1 107 ? 6.908 3.385 -18.686 1.00 51.50 107 PRO A N 1
ATOM 850 C CA . PRO A 1 107 ? 7.776 3.228 -19.859 1.00 51.50 107 PRO A CA 1
ATOM 851 C C . PRO A 1 107 ? 9.149 3.898 -19.684 1.00 51.50 107 PRO A C 1
ATOM 853 O O . PRO A 1 107 ? 10.095 3.582 -20.389 1.00 51.50 107 PRO A O 1
ATOM 856 N N . LYS A 1 108 ? 9.289 4.818 -18.721 1.00 45.56 108 LYS A N 1
ATOM 857 C CA . LYS A 1 108 ? 10.461 5.690 -18.585 1.00 45.56 108 LYS A CA 1
ATOM 858 C C . LYS A 1 108 ? 11.770 4.979 -18.219 1.00 45.56 108 LYS A C 1
ATOM 860 O O . LYS A 1 108 ? 12.817 5.501 -18.573 1.00 45.56 108 LYS A O 1
ATOM 865 N N . PHE A 1 109 ? 11.728 3.823 -17.550 1.00 48.78 109 PHE A N 1
ATOM 866 C CA . PHE A 1 109 ? 12.947 3.076 -17.186 1.00 48.78 109 PHE A CA 1
ATOM 867 C C . PHE A 1 109 ? 13.349 2.002 -18.201 1.00 48.78 109 PHE A C 1
ATOM 869 O O . PHE A 1 109 ? 14.518 1.636 -18.255 1.00 48.78 109 PHE A O 1
ATOM 876 N N . PHE A 1 110 ? 12.406 1.509 -19.006 1.00 54.56 110 PHE A N 1
ATOM 877 C CA . PHE A 1 110 ? 12.671 0.448 -19.981 1.00 54.56 110 PHE A CA 1
ATOM 878 C C . PHE A 1 110 ? 12.743 0.952 -21.420 1.00 54.56 110 PHE A C 1
ATOM 880 O O . PHE A 1 110 ? 13.320 0.265 -22.245 1.00 54.56 110 PHE A O 1
ATOM 887 N N . PHE A 1 111 ? 12.255 2.158 -21.728 1.00 62.88 111 PHE A N 1
ATOM 888 C CA . PHE A 1 111 ? 12.271 2.699 -23.091 1.00 62.88 111 PHE A CA 1
ATOM 889 C C . PHE A 1 111 ? 13.678 2.755 -23.697 1.00 62.88 111 PHE A C 1
ATOM 891 O O . PHE A 1 111 ? 13.875 2.325 -24.826 1.00 62.88 111 PHE A O 1
ATOM 898 N N . THR A 1 112 ? 14.674 3.221 -22.941 1.00 60.62 112 THR A N 1
ATOM 899 C CA . THR A 1 112 ? 16.066 3.270 -23.416 1.00 60.62 112 THR A CA 1
ATOM 900 C C . THR A 1 112 ? 16.652 1.872 -23.611 1.00 60.62 112 THR A C 1
ATOM 902 O O . THR A 1 112 ? 17.292 1.615 -24.624 1.00 60.62 112 THR A O 1
ATOM 905 N N . HIS A 1 113 ? 16.381 0.948 -22.685 1.00 64.62 113 HIS A N 1
ATOM 906 C CA . HIS A 1 113 ? 16.819 -0.444 -22.780 1.00 64.62 113 HIS A CA 1
ATOM 907 C C . HIS A 1 113 ? 16.146 -1.190 -23.944 1.00 64.62 113 HIS A C 1
ATOM 909 O O . HIS A 1 113 ? 16.795 -1.962 -24.641 1.00 64.62 113 HIS A O 1
ATOM 915 N N . ASP A 1 114 ? 14.854 -0.961 -24.174 1.00 65.62 114 ASP A N 1
ATOM 916 C CA . ASP A 1 114 ? 14.086 -1.588 -25.249 1.00 65.62 114 ASP A CA 1
ATOM 917 C C . ASP A 1 114 ? 14.537 -1.078 -26.621 1.00 65.62 114 ASP A C 1
ATOM 919 O O . ASP A 1 114 ? 14.691 -1.876 -27.541 1.00 65.62 114 ASP A O 1
ATOM 923 N N . LEU A 1 115 ? 14.835 0.218 -26.752 1.00 68.69 115 LEU A N 1
ATOM 924 C CA . LEU A 1 115 ? 15.400 0.785 -27.981 1.00 68.69 115 LEU A CA 1
ATOM 925 C C . LEU A 1 115 ? 16.821 0.285 -28.254 1.00 68.69 115 LEU A C 1
ATOM 927 O O . LEU A 1 115 ? 17.146 -0.031 -29.396 1.00 68.69 115 LEU A O 1
ATOM 931 N N . GLN A 1 116 ? 17.642 0.135 -27.211 1.00 69.06 116 GLN A N 1
ATOM 932 C CA . GLN A 1 116 ? 18.972 -0.456 -27.346 1.00 69.06 116 GLN A CA 1
ATOM 933 C C . GLN A 1 116 ? 18.895 -1.942 -27.730 1.00 69.06 116 GLN A C 1
ATOM 935 O O . GLN A 1 116 ? 19.631 -2.405 -28.596 1.00 69.06 116 GLN A O 1
ATOM 940 N N . LYS A 1 117 ? 17.962 -2.698 -27.139 1.00 70.00 117 LYS A N 1
ATOM 941 C CA . LYS A 1 117 ? 17.744 -4.119 -27.448 1.00 70.00 117 LYS A CA 1
ATOM 942 C C . LYS A 1 117 ? 17.180 -4.341 -28.854 1.00 70.00 117 LYS A C 1
ATOM 944 O O . LYS A 1 117 ? 17.505 -5.346 -29.480 1.00 70.00 117 LYS A O 1
ATOM 949 N N . ASN A 1 118 ? 16.349 -3.421 -29.338 1.00 76.94 118 ASN A N 1
ATOM 950 C CA . ASN A 1 118 ? 15.810 -3.445 -30.696 1.00 76.94 118 ASN A CA 1
ATOM 951 C C . ASN A 1 118 ? 16.814 -2.934 -31.745 1.00 76.94 118 ASN A C 1
ATOM 953 O O . ASN A 1 118 ? 16.536 -3.042 -32.935 1.00 76.94 118 ASN A O 1
ATOM 957 N N . GLY A 1 119 ? 17.968 -2.407 -31.318 1.00 72.75 119 GLY A N 1
ATOM 958 C CA . GLY A 1 119 ? 19.004 -1.873 -32.204 1.00 72.75 119 GLY A CA 1
ATOM 959 C C . GLY A 1 119 ? 18.689 -0.492 -32.788 1.00 72.75 119 GLY A C 1
ATOM 960 O O . GLY A 1 119 ? 19.427 -0.030 -33.650 1.00 72.75 119 GLY A O 1
ATOM 961 N N . ASP A 1 120 ? 17.629 0.173 -32.316 1.00 77.44 120 ASP A N 1
ATOM 962 C CA . ASP A 1 120 ? 17.263 1.537 -32.730 1.00 77.44 120 ASP A CA 1
ATOM 963 C C . ASP A 1 120 ? 18.194 2.597 -32.116 1.00 77.44 120 ASP A C 1
ATOM 965 O O . ASP A 1 120 ? 18.297 3.711 -32.631 1.00 77.44 120 ASP A O 1
ATOM 969 N N . ILE A 1 121 ? 18.865 2.277 -31.001 1.00 72.94 121 ILE A N 1
ATOM 970 C CA . ILE A 1 121 ? 19.834 3.158 -30.336 1.00 72.94 121 ILE A CA 1
ATOM 971 C C . ILE A 1 121 ? 21.112 2.379 -30.012 1.00 72.94 121 ILE A C 1
ATOM 973 O O . ILE A 1 121 ? 21.074 1.386 -29.287 1.00 72.94 121 ILE A O 1
ATOM 977 N N . ASP A 1 122 ? 22.254 2.878 -30.483 1.00 72.44 122 ASP A N 1
ATOM 978 C CA . ASP A 1 122 ? 23.582 2.404 -30.087 1.00 72.44 122 ASP A CA 1
ATOM 979 C C . ASP A 1 122 ? 24.095 3.232 -28.898 1.00 72.44 122 ASP A C 1
ATOM 981 O O . ASP A 1 122 ? 24.349 4.433 -29.013 1.00 72.44 122 ASP A O 1
ATOM 985 N N . ALA A 1 123 ? 24.200 2.610 -27.723 1.00 68.81 123 ALA A N 1
ATOM 986 C CA . ALA A 1 123 ? 24.715 3.267 -26.527 1.00 68.81 123 ALA A CA 1
ATOM 987 C C . ALA A 1 123 ? 26.234 3.072 -26.449 1.00 68.81 123 ALA A C 1
ATOM 989 O O . ALA A 1 123 ? 26.718 2.045 -25.974 1.00 68.81 123 ALA A O 1
ATOM 990 N N . GLN A 1 124 ? 26.989 4.075 -26.892 1.00 74.19 124 GLN A N 1
ATOM 991 C CA . GLN A 1 124 ? 28.448 4.046 -26.830 1.00 74.19 124 GLN A CA 1
ATOM 992 C C . GLN A 1 124 ? 28.951 4.518 -25.463 1.00 74.19 124 GLN A C 1
ATOM 994 O O . GLN A 1 124 ? 28.597 5.596 -24.980 1.00 74.19 124 GLN A O 1
ATOM 999 N N . GLN A 1 125 ? 29.805 3.713 -24.832 1.00 74.62 125 GLN A N 1
ATOM 1000 C CA . GLN A 1 125 ? 30.474 4.095 -23.593 1.00 74.62 125 GLN A CA 1
ATOM 1001 C C . GLN A 1 125 ? 31.656 5.019 -23.909 1.00 74.62 125 GLN A C 1
ATOM 1003 O O . GLN A 1 125 ? 32.719 4.559 -24.319 1.00 74.62 125 GLN A O 1
ATOM 1008 N N . VAL A 1 126 ? 31.483 6.320 -23.682 1.00 77.75 126 VAL A N 1
ATOM 1009 C CA . VAL A 1 126 ? 32.547 7.321 -23.852 1.00 77.75 126 VAL A CA 1
ATOM 1010 C C . VAL A 1 126 ? 33.302 7.492 -22.532 1.00 77.75 126 VAL A C 1
ATOM 1012 O O . VAL A 1 126 ? 32.690 7.647 -21.471 1.00 77.75 126 VAL A O 1
ATOM 1015 N N . ARG A 1 127 ? 34.641 7.457 -22.567 1.00 71.75 127 ARG A N 1
ATOM 1016 C CA . ARG A 1 127 ? 35.460 7.749 -21.378 1.00 71.75 127 ARG A CA 1
ATOM 1017 C C . ARG A 1 127 ? 35.284 9.216 -20.981 1.00 71.75 127 ARG A C 1
ATOM 1019 O O . ARG A 1 127 ? 35.188 10.077 -21.844 1.00 71.75 127 ARG A O 1
ATOM 1026 N N . SER A 1 128 ? 35.294 9.528 -19.680 1.00 69.81 128 SER A N 1
ATOM 1027 C CA . SER A 1 128 ? 35.088 10.907 -19.188 1.00 69.81 128 SER A CA 1
ATOM 1028 C C . SER A 1 128 ? 36.028 11.936 -19.832 1.00 69.81 128 SER A C 1
ATOM 1030 O O . SER A 1 128 ? 35.614 13.058 -20.082 1.00 69.81 128 SER A O 1
ATOM 1032 N N . SER A 1 129 ? 37.267 11.547 -20.154 1.00 71.94 129 SER A N 1
ATOM 1033 C CA . SER A 1 129 ? 38.250 12.396 -20.846 1.00 71.94 129 SER A CA 1
ATOM 1034 C C . SER A 1 129 ? 37.857 12.783 -22.276 1.00 71.94 129 SER A C 1
ATOM 1036 O O . SER A 1 129 ? 38.395 13.742 -22.813 1.00 71.94 129 SER A O 1
ATOM 1038 N N . GLU A 1 130 ? 36.949 12.032 -22.896 1.00 76.12 130 GLU A N 1
ATOM 1039 C CA . GLU A 1 130 ? 36.512 12.180 -24.290 1.00 76.12 130 GLU A CA 1
ATOM 1040 C C . GLU A 1 130 ? 35.075 12.721 -24.387 1.00 76.12 130 GLU A C 1
ATOM 1042 O O . GLU A 1 130 ? 34.587 13.023 -25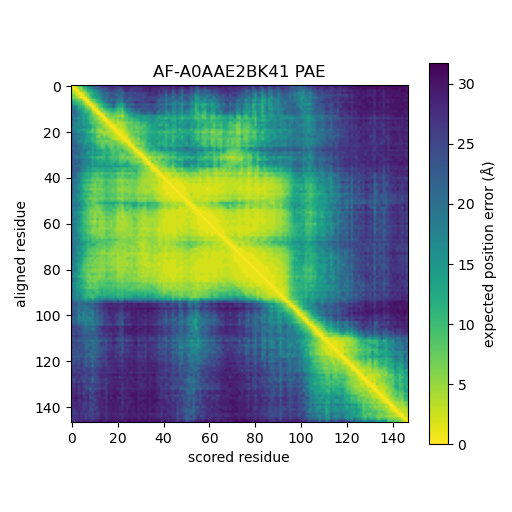.475 1.00 76.12 130 GLU A O 1
ATOM 1047 N N . ASN A 1 131 ? 34.377 12.869 -23.256 1.00 80.12 131 ASN A N 1
ATOM 1048 C CA . ASN A 1 131 ? 33.016 13.383 -23.225 1.00 80.12 131 ASN A CA 1
ATOM 1049 C C . ASN A 1 131 ? 33.023 14.920 -23.182 1.00 80.12 131 ASN A C 1
ATOM 1051 O O . ASN A 1 131 ? 33.157 15.524 -22.120 1.00 80.12 131 ASN A O 1
ATOM 1055 N N . LEU A 1 132 ? 32.822 15.559 -24.338 1.00 71.31 132 LEU A N 1
ATOM 1056 C CA . LEU A 1 132 ? 32.780 17.024 -24.465 1.00 71.31 132 LEU A CA 1
ATOM 1057 C C . LEU A 1 132 ? 31.711 17.694 -23.584 1.00 71.31 132 LEU A C 1
ATOM 1059 O O . LEU A 1 132 ? 31.887 18.843 -23.185 1.00 71.31 132 LEU A O 1
ATOM 1063 N N . ALA A 1 133 ? 30.620 16.993 -23.251 1.00 69.94 133 ALA A N 1
ATOM 1064 C CA . ALA A 1 133 ? 29.587 17.521 -22.360 1.00 69.94 133 ALA A CA 1
ATOM 1065 C C . ALA A 1 133 ? 30.055 17.577 -20.896 1.00 69.94 133 ALA A C 1
ATOM 1067 O O . ALA A 1 133 ? 29.590 18.421 -20.132 1.00 69.94 133 ALA A O 1
ATOM 1068 N N . ASP A 1 134 ? 31.015 16.728 -20.520 1.00 70.56 134 ASP A N 1
ATOM 1069 C CA . ASP A 1 134 ? 31.552 16.643 -19.160 1.00 70.56 134 ASP A CA 1
ATOM 1070 C C . ASP A 1 134 ? 32.282 17.928 -18.750 1.00 70.56 134 ASP A C 1
ATOM 1072 O O . ASP A 1 134 ? 32.248 18.321 -17.584 1.00 70.56 134 ASP A O 1
ATOM 1076 N N . LEU A 1 135 ? 32.847 18.635 -19.736 1.00 67.69 135 LEU A N 1
ATOM 1077 C CA . LEU A 1 135 ? 33.461 19.953 -19.587 1.00 67.69 135 LEU A CA 1
ATOM 1078 C C . LEU A 1 135 ? 32.475 21.009 -19.045 1.00 67.69 135 LEU A C 1
ATOM 1080 O O . LEU A 1 135 ? 32.889 21.947 -18.369 1.00 67.69 135 LEU A O 1
ATOM 1084 N N . PHE A 1 136 ? 31.176 20.851 -19.331 1.00 64.25 136 PHE A N 1
ATOM 1085 C CA . PHE A 1 136 ? 30.118 21.795 -18.952 1.00 64.25 136 PHE A CA 1
ATOM 1086 C C . PHE A 1 136 ? 29.274 21.332 -17.759 1.00 64.25 136 PHE A C 1
ATOM 1088 O O . PHE A 1 136 ? 28.491 22.117 -17.227 1.00 64.25 136 PHE A O 1
ATOM 1095 N N . THR A 1 137 ? 29.415 20.075 -17.327 1.00 71.31 137 THR A N 1
ATOM 1096 C CA . THR A 1 137 ? 28.630 19.511 -16.215 1.00 71.31 137 THR A CA 1
ATOM 1097 C C . THR A 1 137 ? 29.456 19.158 -14.984 1.00 71.31 137 THR A C 1
ATOM 1099 O O . THR A 1 137 ? 28.883 19.005 -13.905 1.00 71.31 137 THR A O 1
ATOM 1102 N N . LYS A 1 138 ? 30.785 19.035 -15.103 1.00 71.25 138 LYS A N 1
ATOM 1103 C CA . LYS A 1 138 ? 31.682 18.812 -13.963 1.00 71.25 138 LYS A CA 1
ATOM 1104 C C . LYS A 1 138 ? 32.500 20.055 -13.642 1.00 71.25 138 LYS A C 1
ATOM 1106 O O . LYS A 1 138 ? 32.887 20.818 -14.520 1.00 71.25 138 LYS A O 1
ATOM 1111 N N . ALA A 1 139 ? 32.792 20.231 -12.355 1.00 70.94 139 ALA A N 1
ATOM 1112 C CA . ALA A 1 139 ? 33.720 21.255 -11.902 1.00 70.94 139 ALA A CA 1
ATOM 1113 C C . ALA A 1 139 ? 35.107 20.970 -12.492 1.00 70.94 139 ALA A C 1
ATOM 1115 O O . ALA A 1 139 ? 35.715 19.932 -12.219 1.00 70.94 139 ALA A O 1
ATOM 1116 N N . LEU A 1 140 ? 35.583 21.888 -13.326 1.00 68.00 140 LEU A N 1
ATOM 1117 C CA . LEU A 1 140 ? 36.880 21.767 -13.968 1.00 68.00 140 LEU A CA 1
ATOM 1118 C C . LEU A 1 14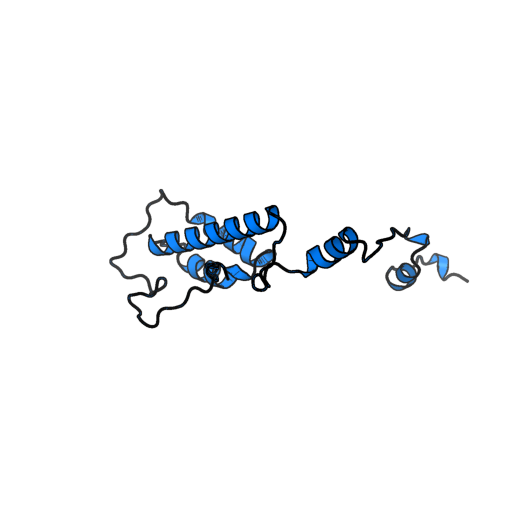0 ? 38.004 21.989 -12.940 1.00 68.00 140 LEU A C 1
ATOM 1120 O O . LEU A 1 140 ? 37.917 22.911 -12.122 1.00 68.00 140 LEU A O 1
ATOM 1124 N N . PRO A 1 141 ? 39.075 21.176 -12.970 1.00 70.25 141 PRO A N 1
ATOM 1125 C CA . PRO A 1 141 ? 40.237 21.387 -12.121 1.00 70.25 141 PRO A CA 1
ATOM 1126 C C . PRO A 1 141 ? 40.830 22.780 -12.341 1.00 70.25 141 PRO A C 1
ATOM 1128 O O . PRO A 1 141 ? 41.028 23.216 -13.475 1.00 70.25 141 PRO A O 1
ATOM 1131 N N . THR A 1 142 ? 41.199 23.458 -11.254 1.00 71.25 142 THR A N 1
ATOM 1132 C CA . THR A 1 142 ? 41.753 24.824 -11.284 1.00 71.25 142 THR A CA 1
ATOM 1133 C C . THR A 1 142 ? 43.024 24.944 -12.139 1.00 71.25 142 THR A C 1
ATOM 1135 O O . THR A 1 142 ? 43.353 26.031 -12.603 1.00 71.25 142 THR A O 1
ATOM 1138 N N . ALA A 1 143 ? 43.720 23.831 -12.391 1.00 71.81 143 ALA A N 1
ATOM 1139 C CA . ALA A 1 143 ? 44.904 23.762 -13.246 1.00 71.81 143 ALA A CA 1
ATOM 1140 C C . ALA A 1 143 ? 44.637 24.117 -14.723 1.00 71.81 143 ALA A C 1
ATOM 1142 O O . ALA A 1 143 ? 45.554 24.570 -15.392 1.00 71.81 143 ALA A O 1
ATOM 1143 N N . ILE A 1 144 ? 43.405 23.952 -15.222 1.00 65.75 144 ILE A N 1
ATOM 1144 C CA . ILE A 1 144 ? 43.045 24.244 -16.624 1.00 65.75 144 ILE A CA 1
ATOM 1145 C C . ILE A 1 144 ? 42.894 25.758 -16.870 1.00 65.75 144 ILE A C 1
ATOM 1147 O O . ILE A 1 144 ? 43.073 26.225 -17.988 1.00 65.75 144 ILE A O 1
ATOM 1151 N N . PHE A 1 145 ? 42.599 26.538 -15.824 1.00 70.88 145 PHE A N 1
ATOM 1152 C CA . PHE A 1 145 ? 42.354 27.985 -15.918 1.00 70.88 145 PHE A CA 1
ATOM 1153 C C . PHE A 1 145 ? 43.557 28.856 -15.546 1.00 70.88 145 PHE A C 1
ATOM 1155 O O . PHE A 1 145 ? 43.444 30.082 -15.543 1.00 70.88 145 PHE A O 1
ATOM 1162 N N . LYS A 1 146 ? 44.699 28.255 -15.199 1.00 64.75 146 LYS A N 1
ATOM 1163 C CA . LYS A 1 146 ? 45.933 29.012 -14.976 1.00 64.75 146 LYS A CA 1
ATOM 1164 C C . LYS A 1 146 ? 46.649 29.195 -16.315 1.00 64.75 146 LYS A C 1
ATOM 1166 O O . LYS A 1 146 ? 47.226 28.243 -16.831 1.00 64.75 146 LYS A O 1
ATOM 1171 N N . SER A 1 147 ? 46.530 30.412 -16.853 1.00 61.75 147 SER A N 1
ATOM 1172 C CA . SER A 1 147 ? 47.347 30.953 -17.949 1.00 61.75 147 SER A CA 1
ATOM 1173 C C . SER A 1 147 ? 48.798 31.144 -17.528 1.00 61.75 147 SER A C 1
ATOM 1175 O O . SER A 1 147 ? 49.045 31.341 -16.316 1.00 61.75 147 SER A O 1
#

Sequence (147 aa):
MDKSHPLSTLMIVRSLDVKKDPFRPQESDEELLGPEVPYFAIGALVYLANHTRSDITFAVNLLARYSSAPTRRHWNGIKHILRYLRACIAQLKKGTSKGDRTKQISPKFFFTHDLQKNGDIDAQQVRSSENLADLFTKALPTAIFKS

Solvent-accessible surface area (backbone atoms only — not comparable to full-atom values): 9657 Å² total; per-residue (Å²): 139,77,88,76,75,75,78,76,66,72,68,80,73,78,42,91,51,60,89,73,22,85,78,50,80,86,60,96,86,62,68,65,60,59,88,88,58,76,68,71,58,50,60,61,48,47,52,42,20,76,75,81,33,68,78,47,34,69,57,43,59,59,53,56,74,38,69,90,68,41,32,68,58,55,52,52,52,52,53,51,54,54,53,50,54,51,51,52,54,53,50,65,72,65,56,88,76,85,69,102,73,68,78,79,67,62,59,81,78,47,50,65,57,51,34,39,74,70,64,80,40,85,86,77,90,71,55,74,95,72,37,76,66,47,73,80,75,45,90,72,64,72,77,79,76,64,126

pLDDT: mean 70.12, std 13.63, range [34.34, 89.75]

Secondary structure (DSSP, 8-state):
---------S-----SSTTT-TTPPPPTT--BPPTTS-TTHHHHHHHHHHHT-GGGHHHHHHHHTTSSS-BHHHHHHHHHHHHHHHHHHHHHHT-----TT-TTS-HHHHHHHHHHHTTS-------GGG-TTHHHHSPPPGGGG--

Radius of gyration: 24.17 Å; Cα contacts (8 Å, |Δi|>4): 70; chains: 1; bounding box: 72×46×49 Å